Protein AF-A0A2V8SW05-F1 (afdb_monomer_lite)

pLDDT: mean 84.08, std 15.95, range [50.66, 97.94]

Secondary structure (DSSP, 8-state):
-HHHHHHHHHHHHHHHHHHHHHHHHHHHHHHHHHTT-HHHHHHHHHHHHHH-HHHHHHTTHHHHHHHHHHHHT-HHHHHHHHHHHHHHHHHHH--

Structure (mmCIF, N/CA/C/O backbone):
data_AF-A0A2V8SW05-F1
#
_entry.id   AF-A0A2V8SW05-F1
#
loop_
_atom_site.group_PDB
_atom_site.id
_atom_site.type_symbol
_atom_site.label_atom_id
_atom_site.label_alt_id
_atom_site.label_comp_id
_atom_site.label_asym_id
_atom_site.label_entity_id
_atom_site.label_seq_id
_atom_site.pdbx_PDB_ins_code
_atom_site.Cartn_x
_atom_site.Cartn_y
_atom_site.Cartn_z
_atom_site.occupancy
_atom_site.B_iso_or_equiv
_atom_site.auth_seq_id
_atom_site.auth_comp_id
_atom_site.auth_asym_id
_atom_site.auth_atom_id
_atom_site.pdbx_PDB_model_num
ATOM 1 N N . MET A 1 1 ? 9.747 31.049 -34.620 1.00 54.72 1 MET A N 1
ATOM 2 C CA . MET A 1 1 ? 10.118 30.732 -33.219 1.00 54.72 1 MET A CA 1
ATOM 3 C C . MET A 1 1 ? 8.924 30.663 -32.255 1.00 54.72 1 MET A C 1
ATOM 5 O O . MET A 1 1 ? 8.963 29.867 -31.332 1.00 54.72 1 MET A O 1
ATOM 9 N N . GLN A 1 2 ? 7.818 31.379 -32.499 1.00 55.16 2 GLN A N 1
ATOM 10 C CA . GLN A 1 2 ? 6.615 31.382 -31.638 1.00 55.16 2 GLN A CA 1
ATOM 11 C C . GLN A 1 2 ? 5.872 30.027 -31.530 1.00 55.16 2 GLN A C 1
ATOM 13 O O . GLN A 1 2 ? 5.278 29.726 -30.501 1.00 55.16 2 GLN A O 1
ATOM 18 N N . ARG A 1 3 ? 5.952 29.173 -32.565 1.00 54.00 3 ARG A N 1
ATOM 19 C CA . ARG A 1 3 ? 5.342 27.825 -32.577 1.00 54.00 3 ARG A CA 1
ATOM 20 C C . ARG A 1 3 ? 6.039 26.821 -31.644 1.00 54.00 3 ARG A C 1
ATOM 22 O O . ARG A 1 3 ? 5.381 25.930 -31.126 1.00 54.00 3 ARG A O 1
ATOM 29 N N . PHE A 1 4 ? 7.341 26.990 -31.395 1.00 55.72 4 PHE A N 1
ATOM 30 C CA . PHE A 1 4 ? 8.099 26.147 -30.459 1.00 55.72 4 PHE A CA 1
ATOM 31 C C . PHE A 1 4 ? 7.825 26.517 -28.994 1.00 55.72 4 PHE A C 1
ATOM 33 O O . PHE A 1 4 ? 7.770 25.635 -28.142 1.00 55.72 4 PHE A O 1
ATOM 40 N N . ALA A 1 5 ? 7.581 27.802 -28.709 1.00 59.75 5 ALA A N 1
ATOM 41 C CA . ALA A 1 5 ? 7.234 28.268 -27.366 1.00 59.75 5 ALA A CA 1
ATOM 42 C C . ALA A 1 5 ? 5.885 27.702 -26.882 1.00 59.75 5 ALA A C 1
ATOM 44 O O . ALA A 1 5 ? 5.766 27.301 -25.729 1.00 59.75 5 ALA A O 1
ATOM 45 N N . PHE A 1 6 ? 4.895 27.583 -27.775 1.00 58.44 6 PHE A N 1
ATOM 46 C CA . PHE A 1 6 ? 3.604 26.959 -27.453 1.00 58.44 6 PHE A CA 1
ATOM 47 C C . PHE A 1 6 ? 3.718 25.459 -27.134 1.00 58.44 6 PHE A C 1
ATOM 49 O O . PHE A 1 6 ? 3.010 24.962 -26.262 1.00 58.44 6 PHE A O 1
ATOM 56 N N . LEU A 1 7 ? 4.631 24.745 -27.800 1.00 59.25 7 LEU A N 1
ATOM 57 C CA . LEU A 1 7 ? 4.877 23.316 -27.569 1.00 59.25 7 LEU A CA 1
ATOM 58 C C . LEU A 1 7 ? 5.531 23.050 -26.202 1.00 59.25 7 LEU A C 1
ATOM 60 O O . LEU A 1 7 ? 5.168 22.089 -25.530 1.00 59.25 7 LEU A O 1
ATOM 64 N N . LEU A 1 8 ? 6.435 23.929 -25.757 1.00 59.12 8 LEU A N 1
ATOM 65 C CA . LEU A 1 8 ? 7.068 23.835 -24.435 1.00 59.12 8 LEU A CA 1
ATOM 66 C C . LEU A 1 8 ? 6.084 24.075 -23.281 1.00 59.12 8 LEU A C 1
ATOM 68 O O . LEU A 1 8 ? 6.152 23.376 -22.272 1.00 59.12 8 LEU A O 1
ATOM 72 N N . VAL A 1 9 ? 5.141 25.010 -23.435 1.00 61.19 9 VAL A N 1
ATOM 73 C CA . VAL A 1 9 ? 4.109 25.273 -22.414 1.00 61.19 9 VAL A CA 1
ATOM 74 C C . VAL A 1 9 ? 3.163 24.076 -22.261 1.00 61.19 9 VAL A C 1
ATOM 76 O O . VAL A 1 9 ? 2.806 23.725 -21.139 1.00 61.19 9 VAL A O 1
ATOM 79 N N . LEU A 1 10 ? 2.812 23.397 -23.359 1.00 59.72 10 LEU A N 1
ATOM 80 C CA . LEU A 1 10 ? 1.878 22.267 -23.321 1.00 59.72 10 LEU A CA 1
ATOM 81 C C . LEU A 1 10 ? 2.459 21.033 -22.606 1.00 59.72 10 LEU A C 1
ATOM 83 O O . LEU A 1 10 ? 1.742 20.354 -21.877 1.00 59.72 10 LEU A O 1
ATOM 87 N N . ILE A 1 11 ? 3.757 20.757 -22.774 1.00 60.12 11 ILE A N 1
ATOM 88 C CA . ILE A 1 11 ? 4.436 19.607 -22.143 1.00 60.12 11 ILE A CA 1
ATOM 89 C C . ILE A 1 11 ? 4.571 19.799 -20.621 1.00 60.12 11 ILE A C 1
ATOM 91 O O . ILE A 1 11 ? 4.497 18.831 -19.857 1.00 60.12 11 ILE A O 1
ATOM 95 N N . PHE A 1 12 ? 4.726 21.044 -20.159 1.00 58.12 12 PHE A N 1
ATOM 96 C CA . PHE A 1 12 ? 4.881 21.340 -18.733 1.00 58.12 12 PHE A CA 1
ATOM 97 C C . PHE A 1 12 ? 3.571 21.159 -17.946 1.00 58.12 12 PHE A C 1
ATOM 99 O O . PHE A 1 12 ? 3.595 20.733 -16.792 1.00 58.12 12 PHE A O 1
ATOM 106 N N . SER A 1 13 ? 2.413 21.400 -18.572 1.00 61.72 13 SER A N 1
ATOM 107 C CA . SER A 1 13 ? 1.104 21.255 -17.916 1.00 61.72 13 SER A CA 1
ATOM 108 C C . SER A 1 13 ? 0.742 19.807 -17.565 1.00 61.72 13 SER A C 1
ATOM 110 O O . SER A 1 13 ? 0.057 19.583 -16.569 1.00 61.72 13 SER A O 1
ATOM 112 N N . PHE A 1 14 ? 1.225 18.816 -18.324 1.00 55.31 14 PHE A N 1
ATOM 113 C CA . PHE A 1 14 ? 0.944 17.403 -18.032 1.00 55.31 14 PHE A CA 1
ATOM 114 C C . PHE A 1 14 ? 1.696 16.881 -16.799 1.00 55.31 14 PHE A C 1
ATOM 116 O O . PHE A 1 14 ? 1.177 16.024 -16.089 1.00 55.31 14 PHE A O 1
ATOM 123 N N . HIS A 1 15 ? 2.879 17.424 -16.491 1.00 57.72 15 HIS A N 1
ATOM 124 C CA . HIS A 1 15 ? 3.683 16.962 -15.353 1.00 57.72 15 HIS A CA 1
ATOM 125 C C . HIS A 1 15 ? 3.123 17.411 -13.995 1.00 57.72 15 HIS A C 1
ATOM 127 O O . HIS A 1 15 ? 3.246 16.691 -13.005 1.00 57.72 15 HIS A O 1
ATOM 133 N N . ALA A 1 16 ? 2.481 18.581 -13.936 1.00 60.97 16 ALA A N 1
ATOM 134 C CA . ALA A 1 16 ? 1.953 19.125 -12.685 1.00 60.97 16 ALA A CA 1
ATOM 135 C C . ALA A 1 16 ? 0.783 18.298 -12.118 1.00 60.97 16 ALA A C 1
ATOM 137 O O . ALA A 1 16 ? 0.662 18.148 -10.903 1.00 60.97 16 ALA A O 1
ATOM 138 N N . ILE A 1 17 ? -0.051 17.723 -12.991 1.00 60.81 17 ILE A N 1
ATOM 139 C CA . ILE A 1 17 ? -1.248 16.973 -12.582 1.00 60.81 17 ILE A CA 1
ATOM 140 C C . ILE A 1 17 ? -0.857 15.669 -11.871 1.00 60.81 17 ILE A C 1
ATOM 142 O O . ILE A 1 17 ? -1.397 15.363 -10.808 1.00 60.81 17 ILE A O 1
ATOM 146 N N . SER A 1 18 ? 0.118 14.925 -12.404 1.00 60.56 18 SER A N 1
ATOM 147 C CA . SER A 1 18 ? 0.571 13.663 -11.798 1.00 60.56 18 SER A CA 1
ATOM 148 C C . SER A 1 18 ? 1.178 13.853 -10.406 1.00 60.56 18 SER A C 1
ATOM 150 O O . SER A 1 18 ? 0.923 13.046 -9.514 1.00 60.56 18 SER A O 1
ATOM 152 N N . ALA A 1 19 ? 1.925 14.939 -10.185 1.00 63.19 19 ALA A N 1
ATOM 153 C CA . ALA A 1 19 ? 2.522 15.238 -8.881 1.00 63.19 19 ALA A CA 1
ATOM 154 C C . ALA A 1 19 ? 1.480 15.628 -7.813 1.00 63.19 19 ALA A C 1
ATOM 156 O O . ALA A 1 19 ? 1.654 15.341 -6.628 1.00 63.19 19 ALA A O 1
ATOM 157 N N . GLN A 1 20 ? 0.378 16.267 -8.214 1.00 67.31 20 GLN A N 1
ATOM 158 C CA . GLN A 1 20 ? -0.692 16.636 -7.287 1.00 67.31 20 GLN A CA 1
ATOM 159 C C . GLN A 1 20 ? -1.441 15.396 -6.774 1.00 67.31 20 GLN A C 1
ATOM 161 O O . GLN A 1 20 ? -1.637 15.253 -5.564 1.00 67.31 20 GLN A O 1
ATOM 166 N N . VAL A 1 21 ? -1.792 14.474 -7.678 1.00 70.31 21 VAL A N 1
ATOM 167 C CA . VAL A 1 21 ? -2.522 13.232 -7.361 1.00 70.31 21 VAL A CA 1
ATOM 168 C C . VAL A 1 21 ? -1.725 12.317 -6.423 1.00 70.31 21 VAL A C 1
ATOM 170 O O . VAL A 1 21 ? -2.300 11.727 -5.500 1.00 70.31 21 VAL A O 1
ATOM 173 N N . SER A 1 22 ? -0.405 12.210 -6.608 1.00 77.81 22 SER A N 1
ATOM 174 C CA . SER A 1 22 ? 0.444 11.425 -5.703 1.00 77.81 22 SER A CA 1
ATOM 175 C C . SER A 1 22 ? 0.488 12.049 -4.305 1.00 77.81 22 SER A C 1
ATOM 177 O O . SER A 1 22 ? 0.269 11.347 -3.317 1.00 77.81 22 SER A O 1
ATOM 179 N N . SER A 1 23 ? 0.652 13.375 -4.198 1.00 84.25 23 SER A N 1
ATOM 180 C CA . SER A 1 23 ? 0.695 14.087 -2.909 1.00 84.25 23 SER A CA 1
ATOM 181 C C . SER A 1 23 ? -0.564 13.881 -2.054 1.00 84.25 23 SER A C 1
ATOM 183 O O . SER A 1 23 ? -0.463 13.627 -0.849 1.00 84.25 23 SER A O 1
ATOM 185 N N . GLU A 1 24 ? -1.740 13.917 -2.684 1.00 89.31 24 GLU A N 1
ATOM 186 C CA . GLU A 1 24 ? -3.026 13.701 -2.023 1.00 89.31 24 GLU A CA 1
ATOM 187 C C . GLU A 1 24 ? -3.153 12.251 -1.549 1.00 89.31 24 GLU A C 1
ATOM 189 O O . GLU A 1 24 ? -3.500 11.992 -0.394 1.00 89.31 24 GLU A O 1
ATOM 194 N N . SER A 1 25 ? -2.782 11.299 -2.409 1.00 91.25 25 SER A N 1
ATOM 195 C CA . SER A 1 25 ? -2.780 9.871 -2.080 1.00 91.25 25 SER A CA 1
ATOM 196 C C . SER A 1 25 ? -1.878 9.580 -0.873 1.00 91.25 25 SER A C 1
ATOM 198 O O . SER A 1 25 ? -2.285 8.886 0.059 1.00 91.25 25 SER A O 1
ATOM 200 N N . HIS A 1 26 ? -0.685 10.182 -0.823 1.00 92.88 26 HIS A N 1
ATOM 201 C CA . HIS A 1 26 ? 0.225 10.059 0.316 1.00 92.88 26 HIS A CA 1
ATOM 202 C C . HIS A 1 26 ? -0.376 10.618 1.615 1.00 92.88 26 HIS A C 1
ATOM 204 O O . HIS A 1 26 ? -0.194 10.028 2.684 1.00 92.88 26 HIS A O 1
ATOM 210 N N . ALA A 1 27 ? -1.074 11.755 1.550 1.00 94.62 27 ALA A N 1
ATOM 211 C CA . ALA A 1 27 ? -1.730 12.347 2.714 1.00 94.62 27 ALA A CA 1
ATOM 212 C C . ALA A 1 27 ? -2.854 11.448 3.248 1.00 94.62 27 ALA A C 1
ATOM 214 O O . ALA A 1 27 ? -2.903 11.197 4.454 1.00 94.62 27 ALA A O 1
ATOM 215 N N . ARG A 1 28 ? -3.687 10.899 2.354 1.00 95.69 28 ARG A N 1
ATOM 216 C CA . ARG A 1 28 ? -4.766 9.967 2.714 1.00 95.69 28 ARG A CA 1
ATOM 217 C C . ARG A 1 28 ? -4.236 8.694 3.374 1.00 95.69 28 ARG A C 1
ATOM 219 O O . ARG A 1 28 ? -4.697 8.346 4.458 1.00 95.69 28 ARG A O 1
ATOM 226 N N . ILE A 1 29 ? -3.195 8.076 2.805 1.00 96.62 29 ILE A N 1
ATOM 227 C CA . ILE A 1 29 ? -2.551 6.882 3.384 1.00 96.62 29 ILE A CA 1
ATOM 228 C C . ILE A 1 29 ? -2.042 7.164 4.806 1.00 96.62 29 ILE A C 1
ATOM 230 O O . ILE A 1 29 ? -2.269 6.366 5.716 1.00 96.62 29 ILE A O 1
ATOM 234 N N . ARG A 1 30 ? -1.371 8.304 5.030 1.00 96.31 30 ARG A N 1
ATOM 235 C CA . ARG A 1 30 ? -0.868 8.676 6.365 1.00 96.31 30 ARG A CA 1
ATOM 236 C C . ARG A 1 30 ? -1.993 8.916 7.371 1.00 96.31 30 ARG A C 1
ATOM 238 O O . ARG A 1 30 ? -1.870 8.470 8.510 1.00 96.31 30 ARG A O 1
ATOM 245 N N . ALA A 1 31 ? -3.068 9.588 6.963 1.00 97.94 31 ALA A N 1
ATOM 246 C CA . ALA A 1 31 ? -4.232 9.811 7.818 1.00 97.94 31 ALA A CA 1
ATOM 247 C C . ALA A 1 31 ? -4.890 8.479 8.216 1.00 97.94 31 ALA A C 1
ATOM 249 O O . ALA A 1 31 ? -5.050 8.199 9.403 1.00 97.94 31 ALA A O 1
ATOM 250 N N . ALA A 1 32 ? -5.144 7.597 7.245 1.00 97.69 32 ALA A N 1
ATOM 251 C CA . ALA A 1 32 ? -5.726 6.281 7.499 1.00 97.69 32 ALA A CA 1
ATOM 252 C C . ALA A 1 32 ? -4.833 5.399 8.396 1.00 97.69 32 ALA A C 1
ATOM 254 O O . ALA A 1 32 ? -5.337 4.652 9.236 1.00 97.69 32 ALA A O 1
ATOM 255 N N . LEU A 1 33 ? -3.503 5.506 8.271 1.00 96.94 33 LEU A N 1
ATOM 256 C CA . LEU A 1 33 ? -2.561 4.848 9.182 1.00 96.94 33 LEU A CA 1
ATOM 257 C C . LEU A 1 33 ? -2.675 5.365 10.618 1.00 96.94 33 LEU A C 1
ATOM 259 O O . LEU A 1 33 ? -2.670 4.556 11.548 1.00 96.94 33 LEU A O 1
ATOM 263 N N . ALA A 1 34 ? -2.773 6.685 10.799 1.00 97.56 34 ALA A N 1
ATOM 264 C CA . ALA A 1 34 ? -2.930 7.301 12.115 1.00 97.56 34 ALA A CA 1
ATOM 265 C C . ALA A 1 34 ? -4.230 6.846 12.799 1.00 97.56 34 ALA A C 1
ATOM 267 O O . ALA A 1 34 ? -4.240 6.570 13.998 1.00 97.56 34 ALA A O 1
ATOM 268 N N . GLU A 1 35 ? -5.292 6.674 12.016 1.00 97.69 35 GLU A N 1
ATOM 269 C CA . GLU A 1 35 ? -6.596 6.181 12.470 1.00 97.69 35 GLU A CA 1
ATOM 270 C C . GLU A 1 35 ? -6.664 4.653 12.625 1.00 97.69 35 GLU A C 1
ATOM 272 O O . GLU A 1 35 ? -7.659 4.125 13.114 1.00 97.69 35 GLU A O 1
ATOM 277 N N . ARG A 1 36 ? -5.608 3.920 12.236 1.00 96.38 36 ARG A N 1
ATOM 278 C CA . ARG A 1 36 ? -5.578 2.442 12.182 1.00 96.38 36 ARG A CA 1
ATOM 279 C C . ARG A 1 36 ? -6.663 1.845 11.277 1.00 96.38 36 ARG A C 1
ATOM 281 O O . ARG A 1 36 ? -7.038 0.681 11.424 1.00 96.38 36 ARG A O 1
ATOM 288 N N . SER A 1 37 ? -7.107 2.613 10.291 1.00 97.44 37 SER A N 1
ATOM 289 C CA . SER A 1 37 ? -8.089 2.230 9.279 1.00 97.44 37 SER A CA 1
ATOM 290 C C . SER A 1 37 ? -7.438 1.339 8.214 1.00 97.44 37 SER A C 1
ATOM 292 O O . SER A 1 37 ? -7.277 1.726 7.060 1.00 97.44 37 SER A O 1
ATOM 294 N N . TYR A 1 38 ? -7.012 0.132 8.595 1.00 95.81 38 TYR A N 1
ATOM 295 C CA . TYR A 1 38 ? -6.154 -0.728 7.765 1.00 95.81 38 TYR A CA 1
ATOM 296 C C . TYR A 1 38 ? -6.779 -1.165 6.435 1.00 95.81 38 TYR A C 1
ATOM 298 O O . TYR A 1 38 ? -6.062 -1.284 5.444 1.00 95.81 38 TYR A O 1
ATOM 306 N N . LEU A 1 39 ? -8.103 -1.330 6.377 1.00 94.38 39 LEU A N 1
ATOM 307 C CA . LEU A 1 39 ? -8.805 -1.603 5.118 1.00 94.38 39 LEU A CA 1
ATOM 308 C C . LEU A 1 39 ? -8.728 -0.414 4.148 1.00 94.38 39 LEU A C 1
ATOM 310 O O . LEU A 1 39 ? -8.519 -0.616 2.955 1.00 94.38 39 LEU A O 1
ATOM 314 N N . VAL A 1 40 ? -8.827 0.814 4.669 1.00 96.38 40 VAL A N 1
ATOM 315 C CA . VAL A 1 40 ? -8.682 2.050 3.881 1.00 96.38 40 VAL A CA 1
ATOM 316 C C . VAL A 1 40 ? -7.244 2.204 3.396 1.00 96.38 40 VAL A C 1
ATOM 318 O O . VAL A 1 40 ? -7.011 2.508 2.231 1.00 96.38 40 VAL A O 1
ATOM 321 N N . VAL A 1 41 ? -6.263 1.911 4.256 1.00 97.62 41 VAL A N 1
ATOM 322 C CA . VAL A 1 41 ? -4.851 1.895 3.847 1.00 97.62 41 VAL A CA 1
ATOM 323 C C . VAL A 1 41 ? -4.637 0.892 2.709 1.00 97.62 41 VAL A C 1
ATOM 325 O O . VAL A 1 41 ? -4.005 1.228 1.713 1.00 97.62 41 VAL A O 1
ATOM 328 N N . ALA A 1 42 ? -5.185 -0.322 2.812 1.00 95.56 42 ALA A N 1
ATOM 329 C CA . ALA A 1 42 ? -5.042 -1.338 1.772 1.00 95.56 42 ALA A CA 1
ATOM 330 C C . ALA A 1 42 ? -5.666 -0.906 0.432 1.00 95.56 42 ALA A C 1
ATOM 332 O O . ALA A 1 42 ? -5.033 -1.087 -0.613 1.00 95.56 42 ALA A O 1
ATOM 333 N N . SER A 1 43 ? -6.863 -0.302 0.447 1.00 95.69 43 SER A N 1
ATOM 334 C CA . SER A 1 43 ? -7.489 0.218 -0.774 1.00 95.69 43 SER A CA 1
ATOM 335 C C . SER A 1 43 ? -6.692 1.370 -1.380 1.00 95.69 43 SER A C 1
ATOM 337 O O . SER A 1 43 ? -6.421 1.349 -2.577 1.00 95.69 43 SER A O 1
ATOM 339 N N . ASP A 1 44 ? -6.241 2.322 -0.561 1.00 96.31 44 ASP A N 1
ATOM 340 C CA . ASP A 1 44 ? -5.493 3.489 -1.035 1.00 96.31 44 ASP A CA 1
ATOM 341 C C . ASP A 1 44 ? -4.134 3.099 -1.625 1.00 96.31 44 ASP A C 1
ATOM 343 O O . ASP A 1 44 ? -3.705 3.664 -2.629 1.00 96.31 44 ASP A O 1
ATOM 347 N N . LEU A 1 45 ? -3.472 2.090 -1.051 1.00 96.12 45 LEU A N 1
ATOM 348 C CA . LEU A 1 45 ? -2.231 1.542 -1.597 1.00 96.12 45 LEU A CA 1
ATOM 349 C C . LEU A 1 45 ? -2.452 0.876 -2.958 1.00 96.12 45 LEU A C 1
ATOM 351 O O . LEU A 1 45 ? -1.618 1.019 -3.846 1.00 96.12 45 LEU A O 1
ATOM 355 N N . ARG A 1 46 ? -3.555 0.142 -3.138 1.00 94.94 46 ARG A N 1
ATOM 356 C CA . ARG A 1 46 ? -3.910 -0.458 -4.434 1.00 94.94 46 ARG A CA 1
ATOM 357 C C . ARG A 1 46 ? -4.217 0.601 -5.485 1.00 94.94 46 ARG A C 1
ATOM 359 O O . ARG A 1 46 ? -3.745 0.493 -6.614 1.00 94.94 46 ARG A O 1
ATOM 366 N N . ASP A 1 47 ? -4.959 1.631 -5.107 1.00 94.75 47 ASP A N 1
ATOM 367 C CA . ASP A 1 47 ? -5.290 2.724 -6.014 1.00 94.75 47 ASP A CA 1
ATOM 368 C C . ASP A 1 47 ? -4.042 3.517 -6.414 1.00 94.75 47 ASP A C 1
ATOM 370 O O . ASP A 1 47 ? -3.901 3.890 -7.578 1.00 94.75 47 ASP A O 1
ATOM 374 N N . LEU A 1 48 ? -3.122 3.753 -5.473 1.00 94.38 48 LEU A N 1
ATOM 375 C CA . LEU A 1 48 ? -1.861 4.427 -5.760 1.00 94.38 48 LEU A CA 1
ATOM 376 C C . LEU A 1 48 ? -0.969 3.591 -6.679 1.00 94.38 48 LEU A C 1
ATOM 378 O O . LEU A 1 48 ? -0.460 4.132 -7.651 1.00 94.38 48 LEU A O 1
ATOM 382 N N . GLU A 1 49 ? -0.817 2.291 -6.424 1.00 93.88 49 GLU A N 1
ATOM 383 C CA . GLU A 1 49 ? -0.052 1.398 -7.305 1.00 93.88 49 GLU A CA 1
ATOM 384 C C . GLU A 1 49 ? -0.604 1.409 -8.737 1.00 93.88 49 GLU A C 1
ATOM 386 O O . GLU A 1 49 ? 0.164 1.456 -9.691 1.00 93.88 49 GLU A O 1
ATOM 391 N N . SER A 1 50 ? -1.931 1.437 -8.900 1.00 92.44 50 SER A N 1
ATOM 392 C CA . SER A 1 50 ? -2.561 1.513 -10.222 1.00 92.44 50 SER A CA 1
ATOM 393 C C . SER A 1 50 ? -2.335 2.850 -10.935 1.00 92.44 50 SER A C 1
ATOM 395 O O . SER A 1 50 ? -2.331 2.873 -12.166 1.00 92.44 50 SER A O 1
ATOM 397 N N . LYS A 1 51 ? -2.239 3.962 -10.199 1.00 91.06 51 LYS A N 1
ATOM 398 C CA . LYS A 1 51 ? -2.145 5.321 -10.765 1.00 91.06 51 LYS A CA 1
ATOM 399 C C . LYS A 1 51 ? -0.703 5.775 -10.970 1.00 91.06 51 LYS A C 1
ATOM 401 O O . LYS A 1 51 ? -0.418 6.472 -11.938 1.00 91.06 51 LYS A O 1
ATOM 406 N N . ASP A 1 52 ? 0.179 5.401 -10.051 1.00 90.31 52 ASP A N 1
ATOM 407 C CA . ASP A 1 52 ? 1.590 5.771 -10.027 1.00 90.31 52 ASP A CA 1
ATOM 408 C C . ASP A 1 52 ? 2.449 4.598 -9.512 1.00 90.31 52 ASP A C 1
ATOM 410 O O . ASP A 1 52 ? 2.914 4.609 -8.367 1.00 90.31 52 ASP A O 1
ATOM 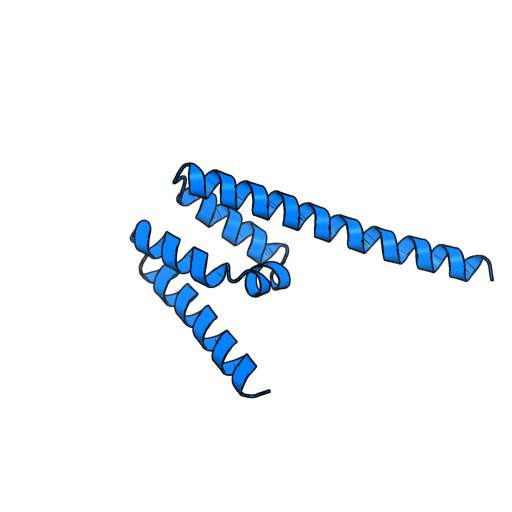414 N N . PRO A 1 53 ? 2.685 3.567 -10.348 1.00 90.44 53 PRO A N 1
ATOM 415 C CA . PRO A 1 53 ? 3.515 2.423 -9.970 1.00 90.44 53 PRO A CA 1
ATOM 416 C C . PRO A 1 53 ? 4.946 2.829 -9.585 1.00 90.44 53 PRO A C 1
ATOM 418 O O . PRO A 1 53 ? 5.551 2.238 -8.689 1.00 90.44 53 PRO A O 1
ATOM 421 N N . ALA A 1 54 ? 5.493 3.851 -10.252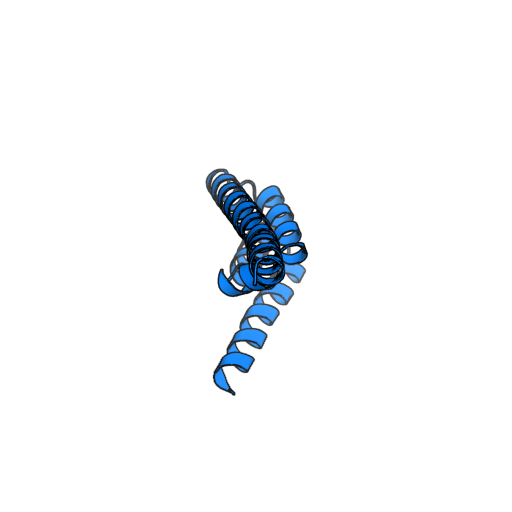 1.00 89.06 54 ALA A N 1
ATOM 422 C CA . ALA A 1 54 ? 6.848 4.331 -10.007 1.00 89.06 54 ALA A CA 1
ATOM 423 C C . ALA A 1 54 ? 6.948 5.016 -8.639 1.00 89.06 54 ALA A C 1
ATOM 425 O O . ALA A 1 54 ? 7.829 4.677 -7.847 1.00 89.06 54 ALA A O 1
ATOM 426 N N . GLY A 1 55 ? 6.019 5.923 -8.325 1.00 89.56 55 GLY A N 1
ATOM 427 C CA . GLY A 1 55 ? 5.921 6.544 -7.009 1.00 89.56 55 GLY A CA 1
ATOM 428 C C . GLY A 1 55 ? 5.605 5.532 -5.912 1.00 89.56 55 GLY A C 1
ATOM 429 O O . GLY A 1 55 ? 6.182 5.611 -4.827 1.00 89.56 55 GLY A O 1
ATOM 430 N N . PHE A 1 56 ? 4.766 4.533 -6.188 1.00 92.88 56 PHE A N 1
ATOM 431 C CA . PHE A 1 56 ? 4.480 3.449 -5.250 1.00 92.88 56 PHE A CA 1
ATOM 432 C C . PHE A 1 56 ? 5.752 2.690 -4.844 1.00 92.88 56 PHE A C 1
ATOM 434 O O . PHE A 1 56 ? 6.056 2.572 -3.652 1.00 92.88 56 PHE A O 1
ATOM 441 N N . ALA A 1 57 ? 6.534 2.247 -5.832 1.00 90.38 57 ALA A N 1
ATOM 442 C CA . ALA A 1 57 ? 7.786 1.535 -5.601 1.00 90.38 57 ALA A CA 1
ATOM 443 C C . ALA A 1 57 ? 8.854 2.431 -4.949 1.00 90.38 57 ALA A C 1
ATOM 445 O O . ALA A 1 57 ? 9.507 2.009 -3.993 1.00 90.38 57 ALA A O 1
ATOM 446 N N . ALA A 1 58 ? 9.003 3.677 -5.415 1.00 89.06 58 ALA A N 1
ATOM 447 C CA . ALA A 1 58 ? 9.980 4.635 -4.891 1.00 89.06 58 ALA A CA 1
ATOM 448 C C . ALA A 1 58 ? 9.747 4.975 -3.410 1.00 89.06 58 ALA A C 1
ATOM 450 O O . ALA A 1 58 ? 10.699 5.212 -2.669 1.00 89.06 58 ALA A O 1
ATOM 451 N N . ASN A 1 59 ? 8.489 4.954 -2.961 1.00 90.62 59 ASN A N 1
ATOM 452 C CA . ASN A 1 59 ? 8.115 5.196 -1.567 1.00 90.62 59 ASN A CA 1
ATOM 453 C C . ASN A 1 59 ? 8.035 3.909 -0.720 1.00 90.62 59 ASN A C 1
ATOM 455 O O . ASN A 1 59 ? 7.597 3.958 0.429 1.00 90.62 59 ASN A O 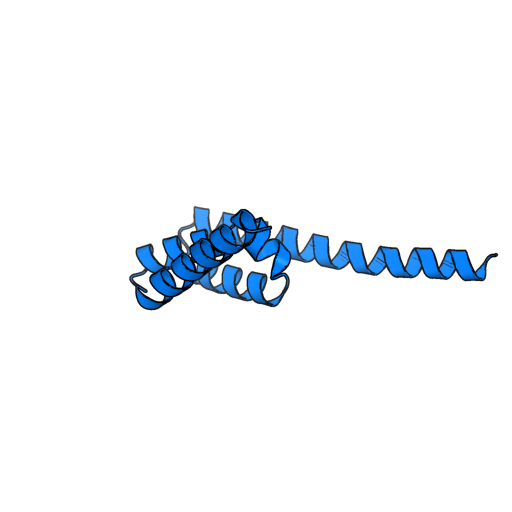1
ATOM 459 N N . ASN A 1 60 ? 8.472 2.760 -1.255 1.00 92.38 60 ASN A N 1
ATOM 460 C CA . ASN A 1 60 ? 8.466 1.456 -0.582 1.00 92.38 60 ASN A CA 1
ATOM 461 C C . ASN A 1 60 ? 7.085 1.017 -0.068 1.00 92.38 60 ASN A C 1
ATOM 463 O O . ASN A 1 60 ? 6.967 0.370 0.978 1.00 92.38 60 ASN A O 1
ATOM 467 N N . TYR A 1 61 ? 6.024 1.341 -0.804 1.00 95.88 61 TYR A N 1
ATOM 468 C CA . TYR A 1 61 ? 4.672 1.004 -0.374 1.00 95.88 61 TYR A CA 1
ATOM 469 C C . TYR A 1 61 ? 4.311 -0.476 -0.489 1.00 95.88 61 TYR A C 1
ATOM 471 O O . TYR A 1 61 ? 3.397 -0.922 0.204 1.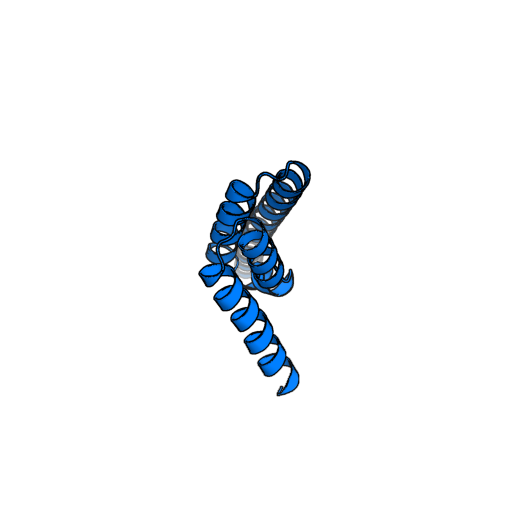00 95.88 61 TYR A O 1
ATOM 479 N N . ASP A 1 62 ? 5.080 -1.267 -1.234 1.00 94.81 62 ASP A N 1
ATOM 480 C CA . ASP A 1 62 ? 4.996 -2.731 -1.210 1.00 94.81 62 ASP A CA 1
ATOM 481 C C . ASP A 1 62 ? 5.275 -3.271 0.199 1.00 94.81 62 ASP A C 1
ATOM 483 O O . ASP A 1 62 ? 4.551 -4.126 0.707 1.00 94.81 62 ASP A O 1
ATOM 487 N N . TYR A 1 63 ? 6.285 -2.714 0.877 1.00 95.56 63 TYR A N 1
ATOM 488 C CA . TYR A 1 63 ? 6.614 -3.104 2.245 1.00 95.56 63 TYR A CA 1
ATOM 489 C C . TYR A 1 63 ? 5.495 -2.708 3.209 1.00 95.56 63 TYR A C 1
ATOM 491 O O . TYR A 1 63 ? 5.084 -3.503 4.054 1.00 95.56 63 TYR A O 1
ATOM 499 N N . LEU A 1 64 ? 4.949 -1.495 3.061 1.00 97.06 64 LEU A N 1
ATOM 500 C CA . LEU A 1 64 ? 3.812 -1.069 3.872 1.00 97.06 64 LEU A CA 1
ATOM 501 C C . LEU A 1 64 ? 2.599 -1.983 3.654 1.00 97.06 64 LEU A C 1
ATOM 503 O O . LEU A 1 64 ? 1.988 -2.405 4.635 1.00 97.06 64 LEU A O 1
ATOM 507 N N . ARG A 1 65 ? 2.278 -2.336 2.402 1.00 97.56 65 ARG A N 1
ATOM 508 C CA . ARG A 1 65 ? 1.206 -3.289 2.081 1.00 97.56 65 ARG A CA 1
ATOM 509 C C . ARG A 1 65 ? 1.431 -4.617 2.795 1.00 97.56 65 ARG A C 1
ATOM 511 O O . ARG A 1 65 ? 0.493 -5.115 3.411 1.00 97.56 65 ARG A O 1
ATOM 518 N N . ALA A 1 66 ? 2.654 -5.146 2.771 1.00 97.19 66 ALA A N 1
ATOM 519 C CA . ALA A 1 66 ? 2.984 -6.385 3.466 1.00 97.19 66 ALA A CA 1
ATOM 520 C C . ALA A 1 66 ? 2.696 -6.286 4.974 1.00 97.19 66 ALA A C 1
ATOM 522 O O . ALA A 1 66 ? 1.993 -7.127 5.531 1.00 97.19 66 ALA A O 1
ATOM 523 N N . ARG A 1 67 ? 3.140 -5.202 5.625 1.00 97.00 67 ARG A N 1
ATOM 524 C CA . ARG A 1 67 ? 2.904 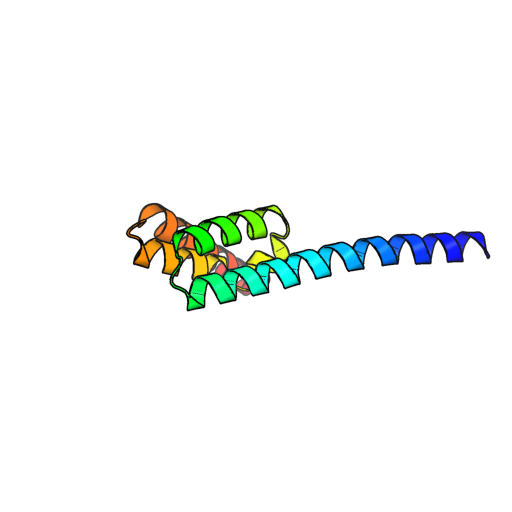-4.966 7.061 1.00 97.00 67 ARG A CA 1
ATOM 525 C C . ARG A 1 67 ? 1.433 -4.809 7.416 1.00 97.00 67 ARG A C 1
ATOM 527 O O . ARG A 1 67 ? 1.027 -5.224 8.499 1.00 97.00 67 ARG A O 1
ATOM 534 N N . ILE A 1 68 ? 0.649 -4.164 6.558 1.00 97.50 68 ILE A N 1
ATOM 535 C CA . ILE A 1 68 ? -0.792 -4.028 6.772 1.00 97.50 68 ILE A CA 1
ATOM 536 C C . ILE A 1 68 ? -1.475 -5.384 6.626 1.00 97.50 68 ILE A C 1
ATOM 538 O O . ILE A 1 68 ? -2.218 -5.761 7.525 1.00 97.50 68 ILE A O 1
ATOM 542 N N . ALA A 1 69 ? -1.150 -6.135 5.574 1.00 97.19 69 ALA A N 1
ATOM 543 C CA . ALA A 1 69 ? -1.686 -7.469 5.337 1.00 97.19 69 ALA A CA 1
ATOM 544 C C . ALA A 1 69 ? -1.371 -8.436 6.493 1.00 97.19 69 ALA A C 1
ATOM 546 O O . ALA A 1 69 ? -2.268 -9.123 6.975 1.00 97.19 69 ALA A O 1
ATOM 547 N N . GLU A 1 70 ? -0.147 -8.416 7.033 1.00 96.38 70 GLU A N 1
ATOM 548 C CA . GLU A 1 70 ? 0.196 -9.168 8.250 1.00 96.38 70 GLU A CA 1
ATOM 549 C C . GLU A 1 70 ? -0.681 -8.777 9.443 1.00 96.38 70 GLU A C 1
ATOM 551 O O . GLU A 1 70 ? -1.209 -9.646 10.136 1.00 96.38 70 GLU A O 1
ATOM 556 N N . ARG A 1 71 ? -0.857 -7.471 9.693 1.00 94.69 71 ARG A N 1
ATOM 557 C CA . ARG A 1 71 ? -1.676 -6.981 10.816 1.00 94.69 71 ARG A CA 1
ATOM 558 C C . ARG A 1 71 ? -3.146 -7.358 10.677 1.00 94.69 71 ARG A C 1
ATOM 560 O O . ARG A 1 71 ? -3.816 -7.501 11.695 1.00 94.69 71 ARG A O 1
ATOM 567 N N . THR A 1 72 ? -3.647 -7.480 9.452 1.00 95.19 72 THR A N 1
ATOM 568 C CA . THR A 1 72 ? -5.036 -7.858 9.174 1.00 95.19 72 THR A CA 1
ATOM 569 C C . THR A 1 72 ? -5.224 -9.363 8.983 1.00 95.19 72 THR A C 1
ATOM 571 O O . THR A 1 72 ? -6.349 -9.794 8.755 1.00 95.19 72 THR A O 1
ATOM 574 N N . GLY A 1 73 ? -4.160 -10.167 9.086 1.00 95.88 73 GLY A N 1
ATOM 575 C CA . GLY A 1 73 ? -4.219 -11.625 8.940 1.00 95.88 73 GLY A CA 1
ATOM 576 C C . GLY A 1 73 ? -4.286 -12.130 7.494 1.00 95.88 73 GLY A C 1
ATOM 577 O O . GLY A 1 73 ? -4.539 -13.311 7.278 1.00 95.88 73 GLY A O 1
ATOM 578 N N . ASP A 1 74 ? -4.036 -11.273 6.503 1.00 96.38 74 ASP A N 1
ATOM 579 C CA . ASP A 1 74 ? -3.965 -11.662 5.092 1.00 96.38 74 ASP A CA 1
ATOM 580 C C . ASP A 1 74 ? -2.539 -12.108 4.734 1.00 96.38 74 ASP A C 1
ATOM 582 O O . ASP A 1 74 ? -1.733 -11.379 4.149 1.00 96.38 74 ASP A O 1
ATOM 586 N N . SER A 1 75 ? -2.194 -13.329 5.144 1.00 95.94 75 SER A N 1
ATOM 587 C CA . SER A 1 75 ? -0.850 -13.881 4.943 1.00 95.94 75 SER A CA 1
ATOM 588 C C . SER A 1 75 ? -0.484 -14.059 3.466 1.00 95.94 75 SER A C 1
ATOM 590 O O . SER A 1 75 ? 0.692 -13.957 3.118 1.00 95.94 75 SER A O 1
ATOM 592 N N . ALA A 1 76 ? -1.469 -14.295 2.593 1.00 96.62 76 ALA A N 1
ATOM 593 C CA . ALA A 1 76 ? -1.233 -14.459 1.162 1.00 96.62 76 ALA A CA 1
ATOM 594 C C . ALA A 1 76 ? -0.772 -13.138 0.531 1.00 96.62 76 ALA A C 1
ATOM 596 O O . ALA A 1 76 ? 0.255 -13.102 -0.154 1.00 96.62 76 ALA A O 1
ATOM 597 N N . VAL A 1 77 ? -1.478 -12.040 0.821 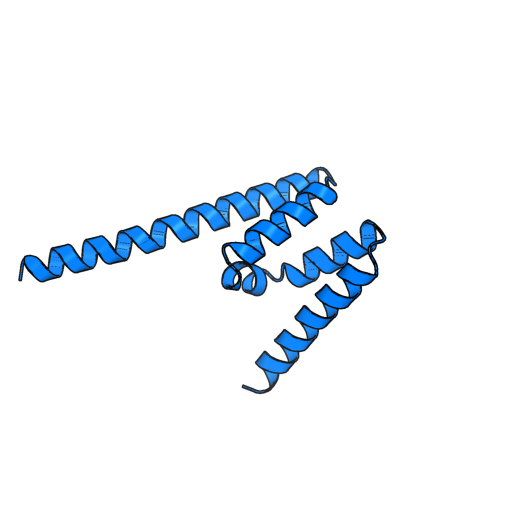1.00 95.25 77 VAL A N 1
ATOM 598 C CA . VAL A 1 77 ? -1.082 -10.704 0.357 1.00 95.25 77 VAL A CA 1
ATOM 599 C C . VAL A 1 77 ? 0.243 -10.278 0.983 1.00 95.25 77 VAL A C 1
ATOM 601 O O . VAL A 1 77 ? 1.087 -9.716 0.283 1.00 95.25 77 VAL A O 1
ATOM 604 N N . ALA A 1 78 ? 0.469 -10.580 2.266 1.00 97.44 78 ALA A N 1
ATOM 605 C CA . ALA A 1 78 ? 1.732 -10.274 2.930 1.00 97.44 78 ALA A CA 1
ATOM 606 C C . ALA A 1 78 ? 2.928 -10.935 2.228 1.00 97.44 78 ALA A C 1
ATOM 608 O O . ALA A 1 78 ? 3.889 -10.249 1.876 1.00 97.44 78 ALA A O 1
ATOM 609 N N . MET A 1 79 ? 2.850 -12.245 1.966 1.00 97.06 79 MET A N 1
ATOM 610 C CA . MET A 1 79 ? 3.902 -12.982 1.260 1.00 97.06 79 MET A CA 1
ATOM 611 C C . MET A 1 79 ? 4.169 -12.413 -0.134 1.00 97.06 79 MET A C 1
ATOM 613 O O . MET A 1 79 ? 5.323 -12.163 -0.478 1.00 97.06 79 MET A O 1
ATOM 617 N N . ALA A 1 80 ? 3.120 -12.179 -0.926 1.00 95.56 80 ALA A N 1
ATOM 618 C CA . ALA A 1 80 ? 3.272 -11.637 -2.274 1.00 95.56 80 ALA A CA 1
ATOM 619 C C . ALA A 1 80 ? 3.940 -10.250 -2.260 1.00 95.56 80 ALA A C 1
ATOM 621 O O . ALA A 1 80 ? 4.845 -9.979 -3.051 1.00 95.56 80 ALA A O 1
ATOM 622 N N . ALA A 1 81 ? 3.537 -9.388 -1.324 1.00 94.88 81 ALA A N 1
ATOM 623 C CA . ALA A 1 81 ? 4.088 -8.048 -1.186 1.00 94.88 81 ALA A CA 1
ATOM 624 C C . ALA A 1 81 ? 5.558 -8.064 -0.726 1.00 94.88 81 ALA A C 1
ATOM 626 O O . ALA A 1 81 ? 6.379 -7.342 -1.291 1.00 94.88 81 ALA A O 1
ATOM 627 N N . TYR A 1 82 ? 5.931 -8.927 0.225 1.00 95.62 82 TYR A N 1
ATOM 628 C CA . TYR A 1 82 ? 7.339 -9.099 0.600 1.00 95.62 82 TYR A CA 1
ATOM 629 C C . TYR A 1 82 ? 8.191 -9.634 -0.548 1.00 95.62 82 TYR A C 1
ATOM 631 O O . TYR A 1 82 ? 9.298 -9.140 -0.763 1.00 95.62 82 TYR A O 1
ATOM 639 N N . GLN A 1 83 ? 7.674 -10.591 -1.320 1.00 93.56 83 GLN A N 1
ATOM 640 C CA . GLN A 1 83 ? 8.390 -11.113 -2.480 1.00 93.56 83 GLN A CA 1
ATOM 641 C C . GLN A 1 83 ? 8.656 -10.016 -3.522 1.00 93.56 83 GLN A C 1
ATOM 643 O O . GLN A 1 83 ? 9.742 -9.977 -4.097 1.00 93.56 83 GLN A O 1
ATOM 648 N N . SER A 1 84 ? 7.708 -9.092 -3.726 1.00 90.56 84 SER A N 1
ATOM 649 C CA . SER A 1 84 ? 7.903 -7.920 -4.596 1.00 90.56 84 SER A CA 1
ATOM 650 C C . SER A 1 84 ? 9.081 -7.053 -4.133 1.00 90.56 84 SER A C 1
ATOM 652 O O . SER A 1 84 ? 9.949 -6.702 -4.936 1.00 90.56 84 SER A O 1
ATOM 654 N N . VAL A 1 85 ? 9.166 -6.770 -2.824 1.00 90.81 85 VAL A N 1
ATOM 655 C CA . VAL A 1 85 ? 10.274 -5.994 -2.237 1.00 90.81 85 VAL A CA 1
ATOM 656 C C . VAL A 1 85 ? 11.618 -6.669 -2.508 1.00 90.81 85 VAL A C 1
ATOM 658 O O . VAL A 1 85 ? 12.537 -6.012 -2.993 1.00 90.81 85 VAL A O 1
ATOM 661 N N . VAL A 1 86 ? 11.715 -7.976 -2.239 1.00 90.94 86 VAL A N 1
ATOM 662 C CA . VAL A 1 86 ? 12.948 -8.754 -2.443 1.00 90.94 86 VAL A CA 1
ATOM 663 C C . VAL A 1 86 ? 13.356 -8.756 -3.915 1.00 90.94 86 VAL A C 1
ATOM 665 O O . VAL A 1 86 ? 14.496 -8.427 -4.242 1.00 90.94 86 VAL A O 1
ATOM 668 N N . ASN A 1 87 ? 12.421 -9.047 -4.821 1.00 89.19 87 ASN A N 1
ATOM 669 C CA . ASN A 1 87 ? 12.696 -9.084 -6.258 1.00 89.19 87 ASN A CA 1
ATOM 670 C C . ASN A 1 87 ? 13.212 -7.736 -6.782 1.00 89.19 87 ASN A C 1
ATOM 672 O O . ASN A 1 87 ? 14.100 -7.703 -7.634 1.00 89.19 87 ASN A O 1
ATOM 676 N N . ARG A 1 88 ? 12.693 -6.619 -6.254 1.00 83.56 88 ARG A N 1
ATOM 677 C CA . ARG A 1 88 ? 13.184 -5.283 -6.605 1.00 83.56 88 ARG A CA 1
ATOM 678 C C . ARG A 1 88 ? 14.601 -5.038 -6.089 1.00 83.56 88 ARG A C 1
ATOM 680 O O . ARG A 1 88 ? 15.423 -4.528 -6.841 1.00 83.56 88 ARG A O 1
ATOM 687 N N . SER A 1 89 ? 14.903 -5.383 -4.836 1.00 75.38 89 SER A N 1
ATOM 688 C CA . SER A 1 89 ? 16.256 -5.188 -4.290 1.00 75.38 89 SER A CA 1
ATOM 689 C C . SER A 1 89 ? 17.311 -6.025 -5.015 1.00 75.38 89 SER A C 1
ATOM 691 O O . SER A 1 89 ? 18.409 -5.535 -5.265 1.00 75.38 89 SER A O 1
ATOM 693 N N . GLU A 1 90 ? 16.960 -7.250 -5.412 1.00 70.94 90 GLU A N 1
ATOM 694 C CA . GLU A 1 90 ? 17.824 -8.120 -6.219 1.00 70.94 90 GLU A CA 1
ATOM 695 C C . GLU A 1 90 ? 18.113 -7.519 -7.603 1.00 70.94 90 GLU A C 1
ATOM 697 O O . GLU A 1 90 ? 19.223 -7.647 -8.121 1.00 70.94 90 GLU A O 1
ATOM 702 N N . PHE A 1 91 ? 17.134 -6.826 -8.197 1.00 61.12 91 PHE A N 1
ATOM 703 C CA . PHE A 1 91 ? 17.315 -6.114 -9.461 1.00 61.12 91 PHE A CA 1
ATOM 704 C C . PHE A 1 91 ? 18.281 -4.929 -9.317 1.00 61.12 91 PHE A C 1
ATOM 706 O O . PHE A 1 91 ? 19.199 -4.798 -10.122 1.00 61.12 91 PHE A O 1
ATOM 713 N N . THR A 1 92 ? 18.134 -4.111 -8.270 1.00 59.62 92 THR A N 1
ATOM 714 C CA . THR A 1 92 ? 19.004 -2.943 -8.035 1.00 59.62 92 THR A CA 1
ATOM 715 C C . THR A 1 92 ? 20.459 -3.323 -7.738 1.00 59.62 92 THR A C 1
ATOM 717 O O . THR A 1 92 ? 21.357 -2.532 -7.998 1.00 59.62 92 THR A O 1
ATOM 720 N N . PHE A 1 93 ? 20.724 -4.515 -7.194 1.00 59.78 93 PHE A N 1
ATOM 721 C CA . PHE A 1 93 ? 22.087 -4.937 -6.844 1.00 59.78 93 PHE A CA 1
ATOM 722 C C . PHE A 1 93 ? 22.884 -5.514 -8.031 1.00 59.78 93 PHE A C 1
ATOM 724 O O . PHE A 1 93 ? 24.101 -5.659 -7.940 1.00 59.78 93 PHE A O 1
ATOM 731 N N . LYS A 1 94 ? 22.219 -5.869 -9.141 1.00 57.62 94 LYS A N 1
ATOM 732 C CA . LYS A 1 94 ? 22.853 -6.468 -10.334 1.00 57.62 94 LYS A CA 1
ATOM 733 C C . LYS A 1 94 ? 23.084 -5.489 -11.496 1.00 57.62 94 LYS A C 1
ATOM 735 O O . LYS A 1 94 ? 23.610 -5.920 -12.522 1.00 57.62 94 LYS A O 1
ATOM 740 N N . SER A 1 95 ? 22.697 -4.221 -11.354 1.00 50.66 95 SER A N 1
ATOM 741 C CA . SER A 1 95 ? 22.851 -3.147 -12.355 1.00 50.66 95 SER A CA 1
ATOM 742 C C . SER A 1 95 ? 23.971 -2.183 -11.993 1.00 50.66 95 SER A C 1
ATOM 744 O O . SER A 1 95 ? 24.727 -1.797 -12.908 1.00 50.66 95 SER A O 1
#

Sequence (95 aa):
MQRFAFLLVLIFSFHAISAQVSSESHARIRAALAERSYLVVASDLRDLESKDPAGFAANNYDYLRARIAERTGDSAVAMAAYQSVVNRSEFTFKS

Radius of gyration: 17.43 Å; chains: 1; bounding box: 32×46×46 Å

Foldseek 3Di:
DVVVVVVVVVVVVVVVVLVVVLVVLVVQLVVCVVVVVLVSNLVSLVVCCVSPVPSSVVVLVLCVQLVSCVVVVVNVSNVVSVVVVVVVVVVVVVD